Protein AF-A0A059F539-F1 (afdb_monomer)

Organism: NCBI:txid1288291

InterPro domains:
  IPR036249 Thioredoxin-like superfamily [SSF52833] (91-152)

Sequence (153 aa):
MTDIFDDLKDYNNIIAFEEIDETLNFFEKYNPSKVCYLDLSKYPEIKDKFKYKFDIKAFPCMISFGKVIYLDDDLESNLISLYKKEIELYKSKIHSYITNNKCFVFIKGTVAEPKCKFTRRLLNCFNELNLVYMKDYDFFNILSDEKMREVCK

Foldseek 3Di:
DDDVVVVVVVDQKEWEAADDDPVVVVVVVLVDWHYHYHHCVVPVVVVVVVCVVLVDPDPGWMRHNSDIADPDPCRVVVSVVRVVVLLVVLVVVVVCQVVVAQAEEEAAADLVGGPDPVRVVVSVVCVVVVNDEPPHYHYDHCVVTVVNVVSVD

Secondary structure (DSSP, 8-state):
---HHHHGGG-SEEEEESS--HHHHHHHHT--SSEEEEE-TT-HHHHHHHHHHHT--SSSEEEETTEEE-SSTTHHHHHHHHHHHHHHHHHHHHHHHHHHSSSEEEESB-SSSB-SHHHHHHHHHHHHTT--BTTTBEEEETTS-HHHHHHT-

Structure (mmCIF, N/CA/C/O backbone):
data_AF-A0A059F539-F1
#
_entry.id   AF-A0A059F539-F1
#
loop_
_atom_site.group_PDB
_atom_site.id
_atom_site.type_symbol
_atom_site.label_atom_id
_atom_site.label_alt_id
_atom_site.label_comp_id
_atom_site.label_asym_id
_atom_site.label_entity_id
_atom_site.label_seq_id
_atom_site.pdbx_PDB_ins_code
_atom_site.Cartn_x
_atom_site.Cartn_y
_atom_site.Cartn_z
_atom_site.occupancy
_atom_site.B_iso_or_equiv
_atom_site.auth_seq_id
_atom_site.auth_comp_id
_atom_site.auth_asym_id
_atom_site.auth_atom_id
_atom_site.pdbx_PDB_model_num
ATOM 1 N N . MET A 1 1 ? -22.057 15.333 -2.622 1.00 48.72 1 MET A N 1
ATOM 2 C CA . MET A 1 1 ? -21.237 15.391 -1.399 1.00 48.72 1 MET A CA 1
ATOM 3 C C . MET A 1 1 ? -20.709 13.981 -1.225 1.00 48.72 1 MET A C 1
ATOM 5 O O . MET A 1 1 ? -21.527 13.087 -1.053 1.00 48.72 1 MET A O 1
ATOM 9 N N . THR A 1 2 ? -19.427 13.756 -1.499 1.00 57.06 2 THR A N 1
ATOM 10 C CA . THR A 1 2 ? -18.805 12.424 -1.452 1.00 57.06 2 THR A CA 1
ATOM 11 C C . THR A 1 2 ? -18.862 11.913 -0.016 1.00 57.06 2 THR A C 1
ATOM 13 O O . THR A 1 2 ? -18.630 12.685 0.914 1.00 57.06 2 THR A O 1
ATOM 16 N N . ASP A 1 3 ? -19.271 10.662 0.172 1.00 77.56 3 ASP A N 1
ATOM 17 C CA . ASP A 1 3 ? -19.332 10.056 1.497 1.00 77.56 3 ASP A CA 1
ATOM 18 C C . ASP A 1 3 ? -17.896 9.799 1.974 1.00 77.56 3 ASP A C 1
ATOM 20 O O . ASP A 1 3 ? -17.107 9.233 1.224 1.00 77.56 3 ASP A O 1
ATOM 24 N N . ILE A 1 4 ? -17.539 10.179 3.205 1.00 76.75 4 ILE A N 1
ATOM 25 C CA . ILE A 1 4 ? -16.177 9.976 3.743 1.00 76.75 4 ILE A CA 1
ATOM 26 C C . ILE A 1 4 ? -15.754 8.500 3.681 1.00 76.75 4 ILE A C 1
ATOM 28 O O . ILE A 1 4 ? -14.576 8.166 3.591 1.00 76.75 4 ILE A O 1
ATOM 32 N N . PHE A 1 5 ? -16.727 7.586 3.689 1.00 78.38 5 PHE A N 1
ATOM 33 C CA . PHE A 1 5 ? -16.466 6.162 3.548 1.00 78.38 5 PHE A CA 1
ATOM 34 C C . PHE A 1 5 ? -16.028 5.727 2.150 1.00 78.38 5 PHE A C 1
ATOM 36 O O . PHE A 1 5 ? -15.564 4.596 2.019 1.00 78.38 5 PHE A O 1
ATOM 43 N N . ASP A 1 6 ? -16.208 6.551 1.120 1.00 79.56 6 ASP A N 1
ATOM 44 C CA . ASP A 1 6 ? -15.624 6.285 -0.192 1.00 79.56 6 ASP A CA 1
ATOM 45 C C . ASP A 1 6 ? -14.111 6.501 -0.149 1.00 79.56 6 ASP A C 1
ATOM 47 O O . ASP A 1 6 ? -13.380 5.637 -0.623 1.00 79.56 6 ASP A O 1
ATOM 51 N N . ASP A 1 7 ? -13.648 7.544 0.541 1.00 77.94 7 ASP A N 1
ATOM 52 C CA . ASP A 1 7 ? -12.217 7.806 0.739 1.00 77.94 7 ASP A CA 1
ATOM 53 C C . ASP A 1 7 ? -11.559 6.725 1.618 1.00 77.94 7 ASP A C 1
ATOM 55 O O . ASP A 1 7 ? -10.415 6.327 1.404 1.00 77.94 7 ASP A O 1
ATOM 59 N N . LEU A 1 8 ? -12.299 6.179 2.591 1.00 77.44 8 LEU A N 1
ATOM 60 C CA . LEU A 1 8 ? -11.803 5.107 3.464 1.00 77.44 8 LEU A CA 1
ATOM 61 C C . LEU A 1 8 ? -11.586 3.767 2.736 1.00 77.44 8 LEU A C 1
ATOM 63 O O . LEU A 1 8 ? -10.837 2.933 3.241 1.00 77.44 8 LEU A O 1
ATOM 67 N N . LYS A 1 9 ? -12.198 3.539 1.563 1.00 74.75 9 LYS A N 1
ATOM 68 C CA . LYS A 1 9 ? -12.025 2.284 0.796 1.00 74.75 9 LYS A CA 1
ATOM 69 C C . LYS A 1 9 ? -10.606 2.098 0.266 1.00 74.75 9 LYS A C 1
ATOM 71 O O . LYS A 1 9 ? -10.194 0.961 0.048 1.00 74.75 9 LYS A O 1
ATOM 76 N N . ASP A 1 10 ? -9.868 3.188 0.081 1.00 75.56 10 ASP A N 1
ATOM 77 C CA . ASP A 1 10 ? -8.495 3.141 -0.424 1.00 75.56 10 ASP A CA 1
ATOM 78 C C . ASP A 1 10 ? -7.481 2.721 0.654 1.00 75.56 10 ASP A C 1
ATOM 80 O O . ASP A 1 10 ? -6.327 2.398 0.349 1.00 75.56 10 ASP A O 1
ATOM 84 N N . TYR A 1 11 ? -7.909 2.674 1.920 1.00 81.06 11 TYR A N 1
ATOM 85 C CA . TYR A 1 11 ? -7.079 2.284 3.050 1.00 81.06 11 TYR A CA 1
ATOM 86 C C . TYR A 1 11 ? -7.372 0.849 3.478 1.00 81.06 11 TYR A C 1
ATOM 88 O O . TYR A 1 11 ? -8.474 0.498 3.891 1.00 81.06 11 TYR A O 1
ATOM 96 N N . ASN A 1 12 ? -6.335 0.009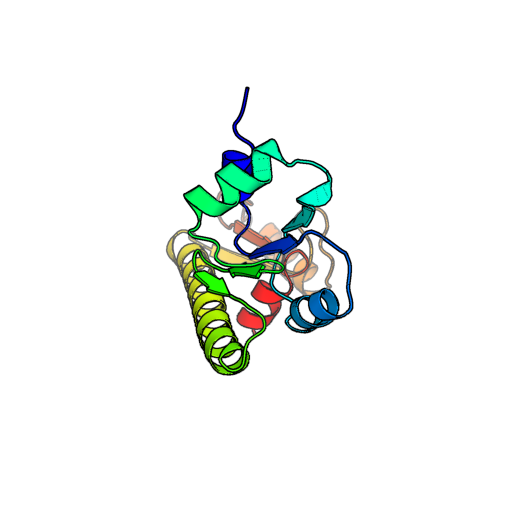 3.449 1.00 81.50 12 ASN A N 1
ATOM 97 C CA . ASN A 1 12 ? -6.428 -1.357 3.970 1.00 81.50 12 ASN A CA 1
ATOM 98 C C . ASN A 1 12 ? -6.378 -1.404 5.498 1.00 81.50 12 ASN A C 1
ATOM 100 O O . ASN A 1 12 ? -6.786 -2.410 6.071 1.00 81.50 12 ASN A O 1
ATOM 104 N N . ASN A 1 13 ? -5.851 -0.350 6.127 1.00 85.50 13 ASN A N 1
ATOM 105 C CA . ASN A 1 13 ? -5.640 -0.236 7.561 1.00 85.50 13 ASN A CA 1
ATOM 106 C C . ASN A 1 13 ? -6.176 1.118 8.043 1.00 85.50 13 ASN A C 1
ATOM 108 O O . ASN A 1 13 ? -5.712 2.165 7.592 1.00 85.50 13 ASN A O 1
ATOM 112 N N . ILE A 1 14 ? -7.146 1.099 8.952 1.00 89.12 14 ILE A N 1
ATOM 113 C CA . ILE A 1 14 ? -7.762 2.288 9.548 1.00 89.12 14 ILE A CA 1
ATOM 114 C C . ILE A 1 14 ? -7.728 2.110 11.060 1.00 89.12 14 ILE A C 1
ATOM 116 O O . ILE A 1 14 ? -8.239 1.115 11.561 1.00 89.12 14 ILE A O 1
ATOM 120 N N . ILE A 1 15 ? -7.162 3.061 11.790 1.00 89.44 15 ILE A N 1
ATOM 121 C CA . ILE A 1 15 ? -7.234 3.108 13.250 1.00 89.44 15 ILE A CA 1
ATOM 122 C C . ILE A 1 15 ? -8.240 4.192 13.612 1.00 89.44 15 ILE A C 1
ATOM 124 O O . ILE A 1 15 ? -8.014 5.364 13.323 1.00 89.44 15 ILE A O 1
ATOM 128 N N . ALA A 1 16 ? -9.354 3.795 14.219 1.00 90.69 16 ALA A N 1
ATOM 129 C CA . ALA A 1 16 ? -10.404 4.699 14.665 1.00 90.69 16 ALA A CA 1
ATOM 130 C C . ALA A 1 16 ? -10.372 4.829 16.190 1.00 90.69 16 ALA A C 1
ATOM 132 O O . ALA A 1 16 ? -10.353 3.818 16.897 1.00 90.69 16 ALA A O 1
ATOM 133 N N . PHE A 1 17 ? -10.372 6.061 16.694 1.00 90.31 17 PHE A N 1
ATOM 134 C CA . PHE A 1 17 ? -10.232 6.356 18.121 1.00 90.31 17 PHE A CA 1
ATOM 135 C C . PHE A 1 17 ? -11.028 7.598 18.535 1.00 90.31 17 PHE A C 1
ATOM 137 O O . PHE A 1 17 ? -11.397 8.422 17.697 1.00 90.31 17 PHE A O 1
ATOM 144 N N . GLU A 1 18 ? -11.309 7.710 19.835 1.00 89.06 18 GLU A N 1
ATOM 145 C CA . GLU A 1 18 ? -11.994 8.867 20.436 1.00 89.06 18 GLU A CA 1
ATOM 146 C C . GLU A 1 18 ? -11.043 9.740 21.254 1.00 89.06 18 GLU A C 1
ATOM 148 O O . GLU A 1 18 ? -11.207 10.950 21.315 1.00 89.06 18 GLU A O 1
ATOM 153 N N . GLU A 1 19 ? -10.022 9.143 21.854 1.00 85.12 19 GLU A N 1
ATOM 154 C CA . GLU A 1 19 ? -9.010 9.851 22.621 1.00 85.12 19 GLU A CA 1
ATOM 155 C C . GLU A 1 19 ? -7.640 9.302 22.235 1.00 85.12 19 GLU A C 1
ATOM 157 O O . GLU A 1 19 ? -7.505 8.136 21.856 1.00 85.12 19 GLU A O 1
ATOM 162 N N . ILE A 1 20 ? -6.629 10.169 22.272 1.00 80.31 20 ILE A N 1
ATOM 163 C CA . ILE A 1 20 ? -5.245 9.748 22.074 1.00 80.31 20 ILE A CA 1
ATOM 164 C C . ILE A 1 20 ? -4.738 9.250 23.421 1.00 80.31 20 ILE A C 1
ATOM 166 O O . ILE A 1 20 ? -4.510 10.051 24.326 1.00 80.31 20 ILE A O 1
ATOM 170 N N . ASP A 1 21 ? -4.554 7.942 23.542 1.00 80.06 21 ASP A N 1
ATOM 171 C CA . ASP A 1 21 ? -4.034 7.299 24.744 1.00 80.06 21 ASP A CA 1
ATOM 172 C C . ASP A 1 21 ? -2.885 6.327 24.411 1.00 80.06 21 ASP A C 1
ATOM 174 O O . ASP A 1 21 ? -2.490 6.150 23.254 1.00 80.06 21 ASP A O 1
ATOM 178 N N . GLU A 1 22 ? -2.320 5.688 25.438 1.00 76.94 22 GLU A N 1
ATOM 179 C CA . GLU A 1 22 ? -1.211 4.739 25.278 1.00 76.94 22 GLU A CA 1
ATOM 180 C C . GLU A 1 22 ? -1.576 3.519 24.423 1.00 76.94 22 GLU A C 1
ATOM 182 O O . GLU A 1 22 ? -0.691 2.837 23.904 1.00 76.94 22 GLU A O 1
ATOM 187 N N . THR A 1 23 ? -2.866 3.241 24.247 1.00 74.19 23 THR A N 1
ATOM 188 C CA . THR A 1 23 ? -3.345 2.078 23.510 1.00 74.19 23 THR A CA 1
ATOM 189 C C . THR A 1 23 ? -3.107 2.233 22.001 1.00 74.19 23 THR A C 1
ATOM 191 O O . THR A 1 23 ? -2.804 1.253 21.316 1.00 74.19 23 THR A O 1
ATOM 194 N N . LEU A 1 24 ? -3.083 3.470 21.484 1.00 77.00 24 LEU A N 1
ATOM 195 C CA . LEU A 1 24 ? -2.699 3.760 20.096 1.00 77.00 24 LEU A CA 1
ATOM 196 C C . LEU A 1 24 ? -1.259 3.338 19.779 1.00 77.00 24 LEU A C 1
ATOM 198 O O . LEU A 1 24 ? -1.000 2.815 18.692 1.00 77.00 24 LEU A O 1
ATOM 202 N N . ASN A 1 25 ? -0.346 3.457 20.748 1.00 77.56 25 ASN A N 1
ATOM 203 C CA . ASN A 1 25 ? 1.051 3.047 20.578 1.00 77.56 25 ASN A CA 1
ATOM 204 C C . ASN A 1 25 ? 1.177 1.540 20.288 1.00 77.56 25 ASN A C 1
ATOM 206 O O . ASN A 1 25 ? 2.131 1.107 19.639 1.00 77.56 25 ASN A O 1
ATOM 210 N N . PHE A 1 26 ? 0.221 0.720 20.742 1.00 75.94 26 PHE A N 1
ATOM 211 C CA . PHE A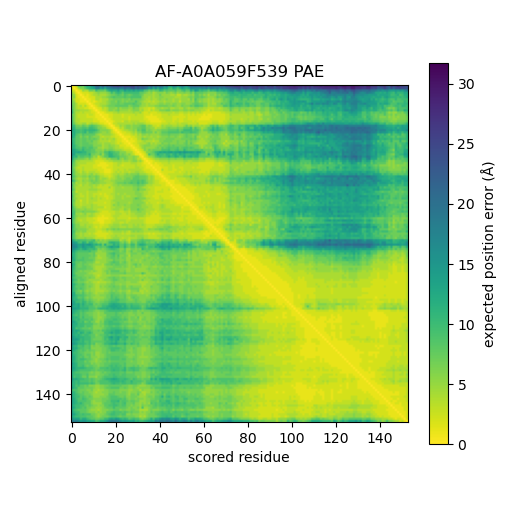 1 26 ? 0.210 -0.713 20.441 1.00 75.94 26 PHE A CA 1
ATOM 212 C C . PHE A 1 26 ? -0.124 -0.986 18.975 1.00 75.94 26 PHE A C 1
ATOM 214 O O . PHE A 1 26 ? 0.505 -1.851 18.360 1.00 75.94 26 PHE A O 1
ATOM 221 N N . PHE A 1 27 ? -1.057 -0.232 18.389 1.00 75.31 27 PHE A N 1
ATOM 222 C CA . PHE A 1 27 ? -1.350 -0.339 16.961 1.00 75.31 27 PHE A CA 1
ATOM 223 C C . PHE A 1 27 ? -0.195 0.189 16.104 1.00 75.31 27 PHE A C 1
ATOM 225 O O . PHE A 1 27 ? 0.150 -0.431 15.099 1.00 75.31 27 PHE A O 1
ATOM 232 N N . GLU A 1 28 ? 0.460 1.274 16.524 1.00 72.12 28 GLU A N 1
ATOM 233 C CA . GLU A 1 28 ? 1.659 1.784 15.847 1.00 72.12 28 GLU A CA 1
ATOM 234 C C . GLU A 1 28 ? 2.807 0.770 15.868 1.00 72.12 28 GLU A C 1
ATOM 236 O O . GLU A 1 28 ? 3.488 0.577 14.860 1.00 72.12 28 GLU A O 1
ATOM 241 N N . LYS A 1 29 ? 2.984 0.050 16.983 1.00 72.06 29 LYS A N 1
ATOM 242 C CA . LYS A 1 29 ? 4.000 -1.004 17.112 1.00 72.06 29 LYS A CA 1
ATOM 243 C C . LYS A 1 29 ? 3.796 -2.156 16.124 1.00 72.06 29 LYS A C 1
ATOM 245 O O . LYS A 1 29 ? 4.773 -2.797 15.739 1.00 72.06 29 LYS A O 1
ATOM 250 N N . TYR A 1 30 ? 2.560 -2.417 15.695 1.00 69.38 30 TYR A N 1
ATOM 251 C CA . TYR A 1 30 ? 2.271 -3.405 14.650 1.00 69.38 30 TYR A CA 1
ATOM 252 C C . TYR A 1 30 ? 2.733 -2.945 13.252 1.00 69.38 30 TYR A C 1
ATOM 254 O O . TYR A 1 30 ? 2.908 -3.775 12.362 1.00 69.38 30 TYR A O 1
ATOM 262 N N . ASN A 1 31 ? 2.981 -1.643 13.071 1.00 68.25 31 ASN A N 1
ATOM 263 C CA . ASN A 1 31 ? 3.447 -1.011 11.836 1.00 68.25 31 ASN A CA 1
ATOM 264 C C . ASN A 1 31 ? 2.702 -1.498 10.568 1.00 68.25 31 ASN A C 1
ATOM 266 O O . ASN A 1 31 ? 3.327 -2.048 9.650 1.00 68.25 31 ASN A O 1
ATOM 270 N N . PRO A 1 32 ? 1.360 -1.354 10.506 1.00 70.25 32 PRO A N 1
ATOM 271 C CA . PRO A 1 32 ? 0.604 -1.764 9.330 1.00 70.25 32 PRO A CA 1
ATOM 272 C C . PRO A 1 32 ? 1.000 -0.930 8.104 1.00 70.25 32 PRO A C 1
ATOM 274 O O . PRO A 1 32 ? 1.322 0.255 8.211 1.00 70.25 32 PRO A O 1
ATOM 277 N N . SER A 1 33 ? 0.932 -1.513 6.904 1.00 71.19 33 SER A N 1
ATOM 278 C CA . SER A 1 33 ? 1.212 -0.741 5.689 1.00 71.19 33 SER A CA 1
ATOM 279 C C . SER A 1 33 ? 0.116 0.304 5.429 1.00 71.19 33 SER A C 1
ATOM 281 O O . SER A 1 33 ? -1.064 -0.032 5.420 1.00 71.19 33 SER A O 1
ATOM 283 N N . LYS A 1 34 ? 0.496 1.572 5.201 1.00 74.88 34 LYS A N 1
ATOM 284 C CA . LYS A 1 34 ? -0.414 2.698 4.879 1.00 74.88 34 LYS A CA 1
ATOM 285 C C . LYS A 1 34 ? -1.666 2.767 5.775 1.00 74.88 34 LYS A C 1
ATOM 287 O O . LYS A 1 34 ? -2.743 2.304 5.401 1.00 74.88 34 LYS A O 1
ATOM 292 N N . VAL A 1 35 ? -1.519 3.400 6.935 1.00 82.69 35 VAL A N 1
ATOM 293 C CA . VAL A 1 35 ? -2.580 3.543 7.942 1.00 82.69 35 VAL A CA 1
ATOM 294 C C . VAL A 1 35 ? -3.314 4.873 7.800 1.00 82.69 35 VAL A C 1
ATOM 296 O O . VAL A 1 35 ? -2.682 5.918 7.653 1.00 82.69 35 VAL A O 1
ATOM 299 N N . CYS A 1 36 ? -4.642 4.839 7.886 1.00 86.75 36 CYS A N 1
ATOM 300 C CA . CYS A 1 36 ? -5.469 6.018 8.115 1.00 86.75 36 CYS A CA 1
ATOM 301 C C . CYS A 1 36 ? -5.779 6.145 9.610 1.00 86.75 36 CYS A C 1
ATOM 303 O O . CYS A 1 36 ? -6.313 5.213 10.206 1.00 86.75 36 CYS A O 1
ATOM 305 N N . TYR A 1 37 ? -5.469 7.293 10.206 1.00 87.38 37 TYR A N 1
ATOM 306 C CA . TYR A 1 37 ? -5.857 7.615 11.578 1.00 87.38 37 TYR A CA 1
ATOM 307 C C . TYR A 1 37 ? -7.147 8.430 11.547 1.00 87.38 37 TYR A C 1
ATOM 309 O O . TYR A 1 37 ? -7.172 9.535 11.003 1.00 87.38 37 TYR A O 1
ATOM 317 N N . LEU A 1 38 ? -8.214 7.877 1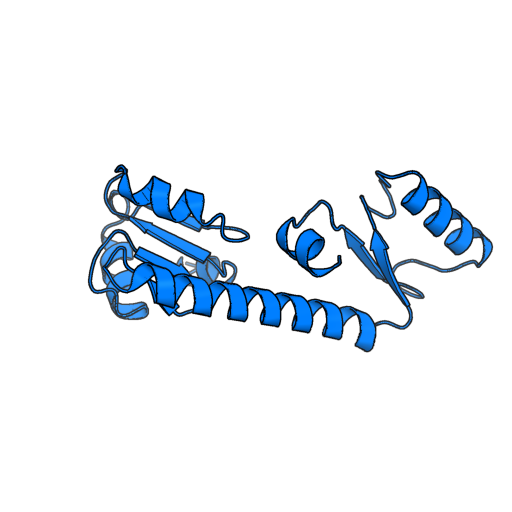2.117 1.00 89.12 38 LEU A N 1
ATOM 318 C CA . LEU A 1 38 ? -9.538 8.480 12.149 1.00 89.12 38 LEU A CA 1
ATOM 319 C C . LEU A 1 38 ? -9.902 8.880 13.581 1.00 89.12 38 LEU A C 1
ATOM 321 O O . LEU A 1 38 ? -10.329 8.058 14.391 1.00 89.12 38 LEU A O 1
ATOM 325 N N . ASP A 1 39 ? -9.750 10.171 13.862 1.00 89.38 39 ASP A N 1
ATOM 326 C CA . ASP A 1 39 ? -10.173 10.795 15.114 1.00 89.38 39 ASP A CA 1
ATOM 327 C C . ASP A 1 39 ? -11.681 11.085 15.068 1.00 89.38 39 ASP A C 1
ATOM 329 O O . ASP A 1 39 ? -12.136 12.013 14.392 1.00 89.38 39 ASP A O 1
ATOM 333 N N . LEU A 1 40 ? -12.461 10.272 15.777 1.00 89.38 40 LEU A N 1
ATOM 334 C CA . LEU A 1 40 ? -13.920 10.360 15.808 1.00 89.38 40 LEU A CA 1
ATOM 335 C C . LEU A 1 40 ? -14.445 11.361 16.843 1.00 89.38 40 LEU A C 1
ATOM 337 O O . LEU A 1 40 ? -15.634 11.681 16.806 1.00 89.38 40 LEU A O 1
ATOM 341 N N . SER A 1 41 ? -13.592 11.903 17.722 1.00 87.00 41 SER A N 1
ATOM 342 C CA . SER A 1 41 ? -14.004 12.932 18.695 1.00 87.00 41 SER A CA 1
ATOM 343 C C . SER A 1 41 ? -14.456 14.225 18.019 1.00 87.00 41 SER A C 1
ATOM 345 O O . SER A 1 41 ? -15.326 14.937 18.518 1.00 87.00 41 SER A O 1
ATOM 347 N N . LYS A 1 42 ? -13.888 14.506 16.843 1.00 84.56 42 LYS A N 1
ATOM 348 C CA . LYS A 1 42 ? -14.148 15.715 16.059 1.00 84.56 42 LYS A CA 1
ATOM 349 C C . LYS A 1 42 ? -15.380 15.607 15.161 1.00 84.56 42 LYS A C 1
ATOM 351 O O . LYS A 1 42 ? -15.838 16.633 14.669 1.00 84.56 42 LYS A O 1
ATOM 356 N N . TYR A 1 43 ? -15.902 14.395 14.950 1.00 84.94 43 TYR A N 1
ATOM 357 C CA . TYR A 1 43 ? -16.939 14.105 13.952 1.00 84.94 43 TYR A CA 1
ATOM 358 C C . TYR A 1 43 ? -17.980 13.088 14.471 1.00 84.94 43 TYR A C 1
ATOM 360 O O . TYR A 1 43 ? -18.005 11.929 14.032 1.00 84.94 43 TYR A O 1
ATOM 368 N N . PRO A 1 44 ? -18.859 13.486 15.408 1.00 82.12 44 PRO A N 1
ATOM 369 C CA . PRO A 1 44 ? -19.851 12.591 16.012 1.00 82.12 44 PRO A CA 1
ATOM 370 C C . PRO A 1 44 ? -20.842 12.001 14.992 1.00 82.12 44 PRO A C 1
ATOM 372 O O . PRO A 1 44 ? -21.228 10.841 15.104 1.00 82.12 44 PRO A O 1
ATOM 375 N N . GLU A 1 45 ? -21.199 12.737 13.939 1.00 83.19 45 GLU A N 1
ATOM 376 C CA . GLU A 1 45 ? -22.061 12.246 12.857 1.00 83.19 45 GLU A CA 1
ATOM 377 C C . GLU A 1 45 ? -21.418 11.133 12.012 1.00 83.19 45 GLU A C 1
ATOM 379 O O . GLU A 1 45 ? -22.117 10.303 11.421 1.00 83.19 45 GLU A O 1
ATOM 384 N N . ILE A 1 46 ? -20.084 11.100 11.952 1.00 84.75 46 ILE A N 1
ATOM 385 C CA . ILE A 1 46 ? -19.318 10.056 11.264 1.00 84.75 46 ILE A CA 1
ATOM 386 C C . ILE A 1 46 ? -19.185 8.839 12.176 1.00 84.75 46 ILE A C 1
ATOM 388 O O . ILE A 1 46 ? -19.293 7.713 11.695 1.00 84.75 46 ILE A O 1
ATOM 392 N N . LYS A 1 47 ? -19.033 9.053 13.488 1.00 87.44 47 LYS A N 1
ATOM 393 C CA . LYS A 1 47 ? -18.913 7.997 14.501 1.00 87.44 47 LYS A CA 1
ATOM 394 C C . LYS A 1 47 ? -20.063 6.995 14.438 1.00 87.44 47 LYS A C 1
ATOM 396 O O . LYS A 1 47 ? -19.809 5.797 14.328 1.00 87.44 47 LYS A O 1
ATOM 401 N N . ASP A 1 48 ? -21.309 7.462 14.467 1.00 86.75 48 ASP A N 1
ATOM 402 C CA . ASP A 1 48 ? -22.471 6.562 14.479 1.00 86.75 48 ASP A CA 1
ATOM 403 C C . ASP A 1 48 ? -22.592 5.770 13.175 1.00 86.75 48 ASP A C 1
ATOM 405 O O . ASP A 1 48 ? -22.818 4.556 13.186 1.00 86.75 48 ASP A O 1
ATOM 409 N N . LYS A 1 49 ? -22.343 6.428 12.037 1.00 88.00 49 LYS A N 1
ATOM 410 C CA . LYS A 1 49 ? -22.291 5.754 10.735 1.00 88.00 49 LYS A CA 1
ATOM 411 C C . LYS A 1 49 ? -21.160 4.730 10.671 1.00 88.00 49 LYS A C 1
ATOM 413 O O . LYS A 1 49 ? -21.352 3.654 10.112 1.00 88.00 49 LYS A O 1
ATOM 418 N N . PHE A 1 50 ? -19.998 5.047 11.239 1.00 88.00 50 PHE A N 1
ATOM 419 C CA . PHE A 1 50 ? -18.822 4.181 11.239 1.00 88.00 50 PHE A CA 1
ATOM 420 C C . PHE A 1 50 ? -19.070 2.939 12.097 1.00 88.00 50 PHE A C 1
ATOM 422 O O . PHE A 1 50 ? -18.816 1.825 11.639 1.00 88.00 50 PHE A O 1
ATOM 429 N N . LYS A 1 51 ? -19.666 3.117 13.286 1.00 89.69 51 LYS A N 1
ATOM 430 C CA . LYS A 1 51 ? -20.108 2.008 14.139 1.00 89.69 51 LYS A CA 1
ATOM 431 C C . LYS A 1 51 ? -21.089 1.093 13.419 1.00 89.69 51 LYS A C 1
ATOM 433 O O . LYS A 1 51 ? -20.873 -0.112 13.401 1.00 89.69 51 LYS A O 1
ATOM 438 N N . TYR A 1 52 ? -22.123 1.659 12.796 1.00 87.62 52 TYR A N 1
ATOM 439 C CA . TYR A 1 52 ? -23.140 0.879 12.090 1.00 87.62 52 TYR A CA 1
ATOM 440 C C . TYR A 1 52 ? -22.572 0.133 10.876 1.00 87.62 52 TYR A C 1
ATOM 442 O O . TYR A 1 52 ? -22.877 -1.036 10.661 1.00 87.62 52 TYR A O 1
ATOM 450 N N . LYS A 1 53 ? -21.723 0.792 10.081 1.00 86.88 53 LYS A N 1
ATOM 451 C CA . LYS A 1 53 ? -21.185 0.231 8.835 1.00 86.88 53 LYS A CA 1
ATOM 452 C C . LYS A 1 53 ? -20.210 -0.922 9.058 1.00 86.88 53 LYS A C 1
ATOM 454 O O . LYS A 1 53 ? -20.196 -1.852 8.256 1.00 86.88 53 LYS A O 1
ATOM 459 N N . PHE A 1 54 ? -19.386 -0.838 10.099 1.00 86.25 54 PHE A N 1
ATOM 460 C CA . PHE A 1 54 ? -18.334 -1.819 10.378 1.00 86.25 54 PHE A CA 1
ATOM 461 C C . PHE A 1 54 ? -18.628 -2.705 11.595 1.00 86.25 54 PHE A C 1
ATOM 463 O O . PHE A 1 54 ? -17.752 -3.463 11.998 1.00 86.25 54 PHE A O 1
ATOM 470 N N . ASP A 1 55 ? -19.834 -2.622 12.168 1.00 88.00 55 ASP A N 1
ATOM 471 C CA . ASP A 1 55 ? -20.240 -3.357 13.377 1.00 88.00 55 ASP A CA 1
ATOM 472 C C . ASP A 1 55 ? -19.255 -3.156 14.551 1.00 88.00 55 ASP A C 1
ATOM 474 O O . ASP A 1 55 ? -18.783 -4.095 15.196 1.00 88.00 55 ASP A O 1
ATOM 478 N N . ILE A 1 56 ? -18.874 -1.894 14.797 1.00 90.44 56 ILE A N 1
ATOM 479 C CA . ILE A 1 56 ? -17.876 -1.560 15.820 1.00 90.44 56 ILE A CA 1
ATOM 480 C C . ILE A 1 56 ? -18.499 -1.586 17.218 1.00 90.44 56 ILE A C 1
ATOM 482 O O . ILE A 1 56 ? -19.364 -0.774 17.549 1.00 90.44 56 ILE A O 1
ATOM 486 N N . LYS A 1 57 ? -17.969 -2.459 18.076 1.00 89.38 57 LYS A N 1
ATOM 487 C CA . LYS A 1 57 ? -18.349 -2.618 19.484 1.00 89.38 57 LYS A CA 1
ATOM 488 C C . LYS A 1 57 ? -17.759 -1.549 20.407 1.00 89.38 57 LYS A C 1
ATOM 490 O O . LYS A 1 57 ? -18.457 -1.060 21.290 1.00 89.38 57 LYS A O 1
ATOM 495 N N . ALA A 1 58 ? -16.493 -1.187 20.212 1.00 88.94 58 ALA A N 1
ATOM 496 C CA . ALA A 1 58 ? -15.760 -0.272 21.088 1.00 88.94 58 ALA A CA 1
ATOM 497 C C . ALA A 1 58 ? -14.678 0.514 20.330 1.00 88.94 58 ALA A C 1
ATOM 499 O O . ALA A 1 58 ? -14.295 0.143 19.224 1.00 88.94 58 ALA A O 1
ATOM 500 N N . PHE A 1 59 ? -14.182 1.590 20.935 1.00 88.00 59 PHE A N 1
ATOM 501 C CA . PHE A 1 59 ? -13.008 2.328 20.472 1.00 88.00 59 PHE A CA 1
ATOM 502 C C . PHE A 1 59 ? -11.946 2.353 21.586 1.00 88.00 59 PHE A C 1
ATOM 504 O O . PHE A 1 59 ? -12.330 2.284 22.755 1.00 88.00 59 PHE A O 1
ATOM 511 N N . PRO A 1 60 ? -10.650 2.469 21.246 1.00 89.56 60 PRO A N 1
ATOM 512 C CA . PRO A 1 60 ? -10.108 2.481 19.887 1.00 89.56 60 PRO A CA 1
ATOM 513 C C . PRO A 1 60 ? -10.134 1.096 19.226 1.00 89.56 60 PRO A C 1
ATOM 515 O O . PRO A 1 60 ? -10.114 0.058 19.885 1.00 89.56 60 PRO A O 1
ATOM 518 N N . CYS A 1 61 ? -10.209 1.077 17.897 1.00 89.00 61 CYS A N 1
ATOM 519 C CA . CYS A 1 61 ? -10.185 -0.156 17.113 1.00 89.00 61 CYS A CA 1
ATOM 520 C C . CYS A 1 61 ? -9.401 0.025 15.814 1.00 89.00 61 CYS A C 1
ATOM 522 O O . CYS A 1 61 ? -9.389 1.112 15.231 1.00 89.00 61 CYS A O 1
ATOM 524 N N . MET A 1 62 ? -8.817 -1.063 15.318 1.00 87.50 62 MET A N 1
ATOM 525 C CA . MET A 1 62 ? -8.208 -1.108 13.993 1.00 87.50 62 MET A CA 1
ATOM 526 C C . MET A 1 62 ? -9.086 -1.915 13.040 1.00 87.50 62 MET A C 1
ATOM 528 O O . MET A 1 62 ? -9.463 -3.045 13.330 1.00 87.50 62 MET A O 1
ATOM 532 N N . ILE A 1 63 ? -9.379 -1.362 11.872 1.00 87.06 63 ILE A N 1
ATOM 533 C CA . ILE A 1 63 ? -9.923 -2.095 10.735 1.00 87.06 63 ILE A CA 1
ATOM 534 C C . ILE A 1 63 ? -8.756 -2.422 9.818 1.00 87.06 63 ILE A C 1
ATOM 536 O O . ILE A 1 63 ? -8.132 -1.520 9.269 1.00 87.06 63 ILE A O 1
ATOM 540 N N . SER A 1 64 ? -8.464 -3.706 9.645 1.00 83.75 64 SER A N 1
ATOM 541 C CA . SER A 1 64 ? -7.414 -4.184 8.748 1.00 83.75 64 SER A CA 1
ATOM 542 C C . SER A 1 64 ? -7.979 -5.252 7.820 1.00 83.75 64 SER A C 1
ATOM 544 O O . SER A 1 64 ? -8.539 -6.252 8.276 1.00 83.75 64 SER A O 1
ATOM 546 N N . PHE A 1 65 ? -7.892 -5.031 6.507 1.00 79.94 65 PHE A N 1
ATOM 547 C CA . PHE A 1 65 ? -8.443 -5.927 5.477 1.00 79.94 65 PHE A CA 1
ATOM 548 C C . PHE A 1 65 ? -9.920 -6.296 5.718 1.00 79.94 65 PHE A C 1
ATOM 550 O O . PHE A 1 65 ? -10.318 -7.456 5.589 1.00 79.94 65 PHE A O 1
ATOM 557 N N . GLY A 1 66 ? -10.725 -5.309 6.129 1.00 78.38 66 GLY A N 1
ATOM 558 C CA . GLY A 1 66 ? -12.152 -5.473 6.427 1.00 78.38 66 GLY A CA 1
ATOM 559 C C . GLY A 1 66 ? -12.465 -6.218 7.730 1.00 78.38 66 GLY A C 1
ATOM 560 O O . GLY A 1 66 ? -13.634 -6.448 8.023 1.00 78.38 66 GLY A O 1
ATOM 561 N N . LYS A 1 67 ? -11.452 -6.596 8.519 1.00 83.38 67 LYS A N 1
ATOM 562 C CA . LYS A 1 67 ? -11.624 -7.194 9.845 1.00 83.38 67 LYS A CA 1
ATOM 563 C C . LYS A 1 67 ? -11.373 -6.145 10.922 1.00 83.38 67 LYS A C 1
ATOM 565 O O . LYS A 1 67 ? -10.347 -5.471 10.899 1.00 83.38 67 LYS A O 1
ATOM 570 N N . VAL A 1 68 ? -12.298 -6.048 11.870 1.00 87.31 68 VAL A N 1
ATOM 571 C CA . VAL A 1 68 ? -12.168 -5.190 13.050 1.00 87.31 68 VAL A CA 1
ATOM 572 C C . VAL A 1 68 ? -11.354 -5.911 14.120 1.00 87.31 68 VAL A C 1
ATOM 574 O O . VAL A 1 68 ? -11.527 -7.111 14.339 1.00 87.31 68 VAL A O 1
ATOM 577 N N . ILE A 1 69 ? -10.449 -5.179 14.758 1.00 85.62 69 ILE A N 1
ATOM 578 C CA . ILE A 1 69 ? -9.521 -5.659 15.778 1.00 85.62 69 ILE A CA 1
ATOM 579 C C . ILE A 1 69 ? -9.597 -4.705 16.955 1.00 85.62 69 ILE A C 1
ATOM 581 O O . ILE A 1 69 ? -9.478 -3.486 16.789 1.00 85.62 69 ILE A O 1
ATOM 585 N N . TYR A 1 70 ? -9.762 -5.285 18.133 1.00 86.31 70 TYR A N 1
ATOM 586 C CA . TYR A 1 70 ? -9.723 -4.585 19.404 1.00 86.31 70 TYR A CA 1
ATOM 587 C C . TYR A 1 70 ? -8.442 -4.943 20.145 1.00 86.31 70 TYR A C 1
ATOM 589 O O . TYR A 1 70 ? -7.780 -5.933 19.832 1.00 86.31 70 TYR A O 1
ATOM 597 N N . LEU A 1 71 ? -8.092 -4.110 21.118 1.00 76.81 71 LEU A N 1
ATOM 598 C CA . LEU A 1 71 ? -7.023 -4.399 22.062 1.00 76.81 71 LEU A CA 1
ATOM 599 C C . LEU A 1 71 ? -7.615 -5.240 23.193 1.00 76.81 71 LEU A C 1
ATOM 601 O O . LEU A 1 71 ? -8.051 -4.715 24.213 1.00 76.81 71 LEU A O 1
ATOM 605 N N . ASP A 1 72 ? -7.695 -6.542 22.951 1.00 79.81 72 ASP A N 1
ATOM 606 C CA . ASP A 1 72 ? -8.170 -7.548 23.895 1.00 79.81 72 ASP A CA 1
ATOM 607 C C . ASP A 1 72 ? -7.205 -8.745 23.945 1.00 79.81 72 ASP A C 1
ATOM 609 O O . ASP A 1 72 ? -6.173 -8.763 23.267 1.00 79.81 72 ASP A O 1
ATOM 613 N N . ASP A 1 73 ? -7.527 -9.743 24.769 1.00 67.00 73 ASP A N 1
ATOM 614 C CA . ASP A 1 73 ? -6.684 -10.927 24.979 1.00 67.00 73 ASP A CA 1
ATOM 615 C C . ASP A 1 73 ? -6.457 -11.750 23.691 1.00 67.00 73 ASP A C 1
ATOM 617 O O . ASP A 1 73 ? -5.476 -12.486 23.586 1.00 67.00 73 ASP A O 1
ATOM 621 N N . ASP A 1 74 ? -7.308 -11.587 22.671 1.00 78.44 74 ASP A N 1
ATOM 622 C CA . ASP A 1 74 ? -7.203 -12.283 21.384 1.00 78.44 74 ASP A CA 1
ATOM 623 C C . ASP A 1 74 ? -6.362 -11.516 20.344 1.00 78.44 74 ASP A C 1
ATOM 625 O O . ASP A 1 74 ? -6.188 -11.978 19.204 1.00 78.44 74 ASP A O 1
ATOM 629 N N . LEU A 1 75 ? -5.820 -10.347 20.707 1.00 77.69 75 LEU A N 1
ATOM 630 C CA . LEU A 1 75 ? -5.079 -9.465 19.807 1.00 77.69 75 LEU A CA 1
ATOM 631 C C . LEU A 1 75 ? -3.951 -10.203 19.078 1.00 77.69 75 LEU A C 1
ATOM 633 O O . LEU A 1 75 ? -3.862 -10.120 17.856 1.00 77.69 75 LEU A O 1
ATOM 637 N N . GLU A 1 76 ? -3.115 -10.964 19.784 1.00 79.38 76 GLU A N 1
ATOM 638 C CA . GLU A 1 76 ? -1.937 -11.610 19.190 1.00 79.38 76 GLU A CA 1
ATOM 639 C C . GLU A 1 76 ? -2.316 -12.592 18.069 1.00 79.38 76 GLU A C 1
ATOM 641 O O . GLU A 1 76 ? -1.803 -12.516 16.947 1.00 79.38 76 GLU A O 1
ATOM 646 N N . SER A 1 77 ? -3.299 -13.457 18.327 1.00 82.06 77 SER A N 1
ATOM 647 C CA . SER A 1 77 ? -3.827 -14.400 17.334 1.00 82.06 77 SER A CA 1
ATOM 648 C C . SER A 1 77 ? -4.454 -13.675 16.140 1.00 82.06 77 SER A C 1
ATOM 650 O O . SER A 1 77 ? -4.249 -14.057 14.979 1.00 82.06 77 SER A O 1
ATOM 652 N N . ASN A 1 78 ? -5.190 -12.592 16.404 1.00 81.69 78 ASN A N 1
ATOM 653 C CA . ASN A 1 78 ? -5.788 -11.763 15.366 1.00 81.69 78 ASN A CA 1
ATOM 654 C C . ASN A 1 78 ? -4.718 -11.105 14.485 1.00 81.69 78 ASN A C 1
ATOM 656 O O . ASN A 1 78 ? -4.810 -11.212 13.259 1.00 81.69 78 ASN A O 1
ATOM 660 N N . LEU A 1 79 ? -3.681 -10.516 15.079 1.00 78.88 79 LEU A N 1
ATOM 661 C CA . LEU A 1 79 ? -2.568 -9.879 14.373 1.00 78.88 79 LEU A CA 1
ATOM 662 C C . LEU A 1 79 ? -1.797 -10.874 13.499 1.00 78.88 79 LEU A C 1
ATOM 664 O O . LEU A 1 79 ? -1.548 -10.587 12.330 1.00 78.88 79 LEU A O 1
ATOM 668 N N . ILE A 1 80 ? -1.504 -12.082 13.995 1.00 83.00 80 ILE A N 1
ATOM 669 C CA . ILE A 1 80 ? -0.853 -13.132 13.188 1.00 83.00 80 ILE A CA 1
ATOM 670 C C . ILE A 1 80 ? -1.697 -13.470 11.953 1.00 83.00 80 ILE A C 1
ATOM 672 O O . ILE A 1 80 ? -1.172 -13.610 10.844 1.00 83.00 80 ILE A O 1
ATOM 676 N N . SER A 1 81 ? -3.016 -13.606 12.124 1.00 83.69 81 SER A N 1
ATOM 677 C CA . SER A 1 81 ? -3.924 -13.911 11.012 1.00 83.69 81 SER A CA 1
ATOM 678 C C . SER A 1 81 ? -3.950 -12.801 9.954 1.00 83.69 81 SER A C 1
ATOM 680 O O . SER A 1 81 ? -4.068 -13.079 8.760 1.00 83.69 81 SER A O 1
ATOM 682 N N . LEU A 1 82 ? -3.802 -11.548 10.381 1.00 82.62 82 LEU A N 1
ATOM 683 C CA . LEU A 1 82 ? -3.824 -10.372 9.517 1.00 82.62 82 LEU A CA 1
ATOM 684 C C . LEU A 1 82 ? -2.515 -10.179 8.783 1.00 82.62 82 LEU A C 1
ATOM 686 O O . LEU A 1 82 ? -2.543 -9.954 7.580 1.00 82.62 82 LEU A O 1
ATOM 690 N N . TYR A 1 83 ? -1.387 -10.346 9.468 1.00 82.00 83 TYR A N 1
ATOM 691 C CA . TYR A 1 83 ? -0.072 -10.305 8.842 1.00 82.00 83 TYR A CA 1
ATOM 692 C C . TYR A 1 83 ? 0.025 -11.342 7.715 1.00 82.00 83 TYR A C 1
ATOM 694 O O . TYR A 1 83 ? 0.486 -11.037 6.616 1.00 82.00 83 TYR A O 1
ATOM 702 N N . LYS A 1 84 ? -0.515 -12.552 7.931 1.00 86.06 84 LYS A N 1
ATOM 703 C CA . LYS A 1 84 ? -0.631 -13.572 6.875 1.00 86.06 84 LYS A CA 1
ATOM 704 C C . LYS A 1 84 ? -1.478 -13.091 5.693 1.00 86.06 84 LYS A C 1
ATOM 706 O O . LYS A 1 84 ? -1.045 -13.226 4.554 1.00 86.06 84 LYS A O 1
ATOM 711 N N . LYS A 1 85 ? -2.662 -12.517 5.941 1.00 85.56 85 LYS A N 1
ATOM 712 C CA . LYS A 1 85 ? -3.523 -11.970 4.874 1.00 85.56 85 LYS A CA 1
ATOM 713 C C . LYS A 1 85 ? -2.854 -10.832 4.107 1.00 85.56 85 LYS A C 1
ATOM 715 O O . LYS A 1 85 ? -2.956 -10.791 2.885 1.00 85.56 85 LYS A O 1
ATOM 720 N N . GLU A 1 86 ? -2.168 -9.936 4.810 1.00 85.25 86 GLU A N 1
ATOM 721 C CA . GLU A 1 86 ? -1.417 -8.837 4.211 1.00 85.25 86 GLU A CA 1
ATOM 722 C C . GLU A 1 86 ? -0.348 -9.382 3.260 1.00 85.25 86 GLU A C 1
ATOM 724 O O . GLU A 1 86 ? -0.313 -8.993 2.094 1.00 85.25 86 GLU A O 1
ATOM 729 N N . ILE A 1 87 ? 0.461 -10.346 3.711 1.00 87.94 87 ILE A N 1
ATOM 730 C CA . ILE A 1 87 ? 1.462 -11.006 2.863 1.00 87.94 87 ILE A CA 1
ATOM 731 C C . ILE A 1 87 ? 0.822 -11.625 1.620 1.00 87.94 87 ILE A C 1
ATOM 733 O O . ILE A 1 87 ? 1.319 -11.408 0.515 1.00 87.94 87 ILE A O 1
ATOM 737 N N . GLU A 1 88 ? -0.266 -12.382 1.771 1.00 90.06 88 GLU A N 1
ATOM 738 C CA . GLU A 1 88 ? -0.935 -13.018 0.630 1.00 90.06 88 GLU A CA 1
ATOM 739 C C . GLU A 1 88 ? -1.491 -11.987 -0.364 1.00 90.06 88 GLU A C 1
ATOM 741 O O . GLU A 1 88 ? -1.389 -12.183 -1.576 1.00 90.06 88 GLU A O 1
ATOM 746 N N . LEU A 1 89 ? -1.974 -10.834 0.112 1.00 88.25 89 LEU A N 1
ATOM 747 C CA . LEU A 1 89 ? -2.357 -9.728 -0.765 1.00 88.25 89 LEU A CA 1
ATOM 748 C C . LEU A 1 89 ? -1.159 -9.191 -1.560 1.00 88.25 89 LEU A C 1
ATOM 750 O O . LEU A 1 89 ? -1.262 -9.014 -2.775 1.00 88.25 89 LEU A O 1
ATOM 754 N N . TYR A 1 90 ? -0.025 -8.921 -0.905 1.00 90.88 90 TYR A N 1
ATOM 755 C CA . TYR A 1 90 ? 1.175 -8.435 -1.597 1.00 90.88 90 TYR A CA 1
ATOM 756 C C . TYR A 1 90 ? 1.707 -9.464 -2.597 1.00 90.88 90 TYR A C 1
ATOM 758 O O . TYR A 1 90 ? 2.029 -9.098 -3.727 1.00 90.88 90 TYR A O 1
ATOM 766 N N . LYS A 1 91 ? 1.709 -10.754 -2.246 1.00 93.06 91 LYS A N 1
ATOM 767 C CA . LYS A 1 91 ? 2.045 -11.835 -3.182 1.00 93.06 91 LYS A CA 1
ATOM 768 C C . LYS A 1 91 ? 1.105 -11.861 -4.380 1.00 93.06 91 LYS A C 1
ATOM 770 O O . LYS A 1 91 ? 1.575 -11.959 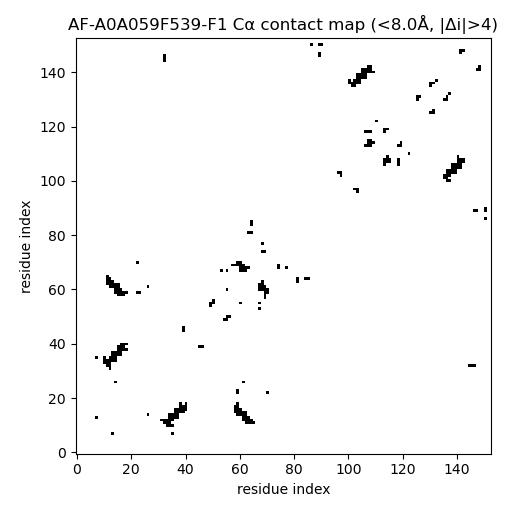-5.508 1.00 93.06 91 LYS A O 1
ATOM 775 N N . SER A 1 92 ? -0.203 -11.719 -4.164 1.00 92.94 92 SER A N 1
ATOM 776 C CA . SER A 1 92 ? -1.175 -11.646 -5.258 1.00 92.94 92 SER A CA 1
ATOM 777 C C . SER A 1 92 ? -0.937 -10.428 -6.158 1.00 92.94 92 SER A C 1
ATOM 779 O O . SER A 1 92 ? -1.079 -10.542 -7.375 1.00 92.94 92 SER A O 1
ATOM 781 N N . LYS A 1 93 ? -0.555 -9.273 -5.594 1.00 92.31 93 LYS A N 1
ATOM 782 C CA . LYS A 1 93 ? -0.183 -8.078 -6.372 1.00 92.31 93 LYS A CA 1
ATOM 783 C C . LYS A 1 93 ? 1.072 -8.319 -7.207 1.00 92.31 93 LYS A C 1
ATOM 785 O O . LYS A 1 93 ? 1.057 -8.044 -8.401 1.00 92.31 93 LYS A O 1
ATOM 790 N N . ILE A 1 94 ? 2.126 -8.877 -6.609 1.00 94.00 94 ILE A N 1
ATOM 791 C CA . ILE A 1 94 ? 3.360 -9.248 -7.320 1.00 94.00 94 ILE A CA 1
ATOM 792 C C . ILE A 1 94 ? 3.043 -10.232 -8.441 1.00 94.00 94 ILE A C 1
ATOM 794 O O . ILE A 1 94 ? 3.486 -10.028 -9.567 1.00 94.00 94 ILE A O 1
ATOM 798 N N . HIS A 1 95 ? 2.246 -11.262 -8.148 1.00 95.25 95 HIS A N 1
ATOM 799 C CA . HIS A 1 95 ? 1.820 -12.244 -9.133 1.00 95.25 95 HIS A CA 1
ATOM 800 C C . HIS A 1 95 ? 1.115 -11.568 -10.312 1.00 95.25 95 HIS A C 1
ATOM 802 O O . HIS A 1 95 ? 1.499 -11.795 -11.451 1.00 95.25 95 HIS A O 1
ATOM 808 N N . SER A 1 96 ? 0.159 -10.673 -10.046 1.00 95.31 96 SER A N 1
ATOM 809 C CA . SER A 1 96 ? -0.512 -9.874 -11.079 1.00 95.31 96 SER A CA 1
ATOM 810 C C . SER A 1 96 ? 0.468 -9.043 -11.917 1.00 95.31 96 SER A C 1
ATOM 812 O O . SER A 1 96 ? 0.353 -9.000 -13.140 1.00 95.31 96 SER A O 1
ATOM 814 N N . TYR A 1 97 ? 1.467 -8.413 -11.295 1.00 94.69 97 TYR A N 1
ATOM 815 C CA . TYR A 1 97 ? 2.473 -7.639 -12.023 1.00 94.69 97 TYR A CA 1
ATOM 816 C C . TYR A 1 97 ? 3.304 -8.499 -12.972 1.00 94.69 97 TYR A C 1
ATOM 818 O O . TYR A 1 97 ? 3.514 -8.102 -14.116 1.00 94.69 97 TYR A O 1
ATOM 826 N N . ILE A 1 98 ? 3.751 -9.677 -12.534 1.00 93.00 98 ILE A N 1
ATOM 827 C CA . ILE A 1 98 ? 4.600 -10.542 -13.363 1.00 93.00 98 ILE A CA 1
ATOM 828 C C . ILE A 1 98 ? 3.813 -11.334 -14.413 1.00 93.00 98 ILE A C 1
ATOM 830 O O . ILE A 1 98 ? 4.402 -11.738 -15.409 1.00 93.00 98 ILE A O 1
ATOM 834 N N . THR A 1 99 ? 2.509 -11.568 -14.220 1.00 95.00 99 THR A N 1
ATOM 835 C CA . THR A 1 99 ? 1.678 -12.294 -15.196 1.00 95.00 99 THR A CA 1
ATOM 836 C C . THR A 1 99 ? 1.063 -11.384 -16.251 1.00 95.00 99 THR A C 1
ATOM 838 O O . THR A 1 99 ? 0.928 -11.801 -17.399 1.00 95.00 99 THR A O 1
ATOM 841 N N . ASN A 1 100 ? 0.718 -10.143 -15.896 1.00 93.44 100 ASN A N 1
ATOM 842 C CA . ASN A 1 100 ? 0.040 -9.219 -16.810 1.00 93.44 100 ASN A CA 1
ATOM 843 C C . ASN A 1 100 ? 0.995 -8.369 -17.659 1.00 93.44 100 ASN A C 1
ATOM 845 O O . ASN A 1 100 ? 0.547 -7.677 -18.571 1.00 93.44 100 ASN A O 1
ATOM 849 N N . ASN A 1 101 ? 2.302 -8.413 -17.390 1.00 91.50 101 ASN A N 1
ATOM 850 C CA . ASN A 1 101 ? 3.301 -7.623 -18.104 1.00 91.50 101 ASN A CA 1
ATOM 851 C C . ASN A 1 101 ? 4.314 -8.527 -18.805 1.00 91.50 101 ASN A C 1
ATOM 853 O O . ASN A 1 101 ? 4.794 -9.501 -18.233 1.00 91.50 101 ASN A O 1
ATOM 857 N N . LYS A 1 102 ? 4.705 -8.158 -20.031 1.00 90.44 102 LYS A N 1
ATOM 858 C CA . LYS A 1 102 ? 5.750 -8.871 -20.791 1.00 90.44 102 LYS A CA 1
ATOM 859 C C . LYS A 1 102 ? 7.095 -8.865 -20.063 1.00 90.44 102 LYS A C 1
ATOM 861 O O . LYS A 1 102 ? 7.830 -9.846 -20.095 1.00 90.44 102 LYS A O 1
ATOM 866 N N . CYS A 1 103 ? 7.408 -7.744 -19.425 1.00 94.25 103 CYS A N 1
ATOM 867 C CA . CYS A 1 103 ? 8.559 -7.564 -18.562 1.00 94.25 103 CYS A CA 1
ATOM 868 C C . CYS A 1 103 ? 8.140 -6.642 -17.414 1.00 94.25 103 CYS A C 1
ATOM 870 O O . CYS A 1 103 ? 7.592 -5.566 -17.649 1.00 94.25 103 CYS A O 1
ATOM 872 N N . PHE A 1 104 ? 8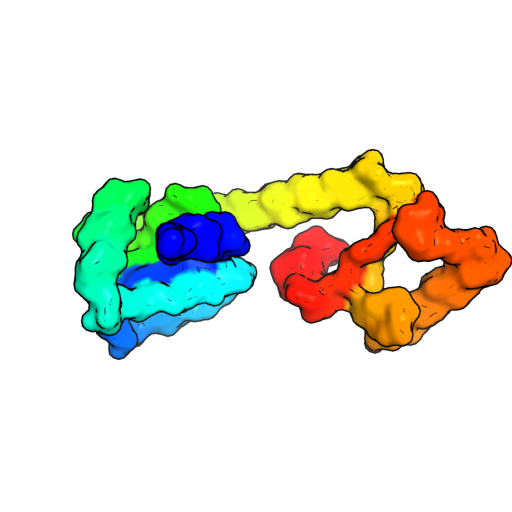.378 -7.065 -16.176 1.00 95.94 104 PHE A N 1
ATOM 873 C CA . PHE A 1 104 ? 8.098 -6.258 -14.995 1.00 95.94 104 PHE A CA 1
ATOM 874 C C . PHE A 1 104 ? 9.326 -6.229 -14.100 1.00 95.94 104 PHE A C 1
ATOM 876 O O . PHE A 1 104 ? 9.884 -7.281 -13.782 1.00 95.94 104 PHE A O 1
ATOM 883 N N . VAL A 1 105 ? 9.757 -5.037 -13.692 1.00 95.94 105 VAL A N 1
ATOM 884 C CA . VAL A 1 105 ? 10.968 -4.878 -12.881 1.00 95.94 105 VAL A CA 1
ATOM 885 C C . VAL A 1 105 ? 10.694 -4.182 -11.557 1.00 95.94 105 VAL A C 1
ATOM 887 O O . VAL A 1 105 ? 10.040 -3.147 -11.477 1.00 95.94 105 VAL A O 1
ATOM 890 N N . PHE A 1 106 ? 11.264 -4.728 -10.489 1.00 96.31 106 PHE A N 1
ATOM 891 C CA . PHE A 1 106 ? 11.272 -4.093 -9.177 1.00 96.31 106 PHE A CA 1
ATOM 892 C C . PHE A 1 106 ? 12.552 -3.273 -9.039 1.00 96.31 106 PHE A C 1
ATOM 894 O O . PHE A 1 106 ? 13.656 -3.819 -9.030 1.00 96.31 106 PHE A O 1
ATOM 901 N N . ILE A 1 107 ? 12.416 -1.952 -8.948 1.00 96.50 107 ILE A N 1
ATOM 902 C CA . ILE A 1 107 ? 13.553 -1.029 -8.943 1.00 96.50 107 ILE A CA 1
ATOM 903 C C . ILE A 1 107 ? 13.535 -0.105 -7.732 1.00 96.50 107 ILE A C 1
ATOM 905 O O . ILE A 1 107 ? 12.513 0.113 -7.090 1.00 96.50 107 ILE A O 1
ATOM 909 N N . LYS A 1 108 ? 14.698 0.469 -7.418 1.00 96.31 108 LYS A N 1
ATOM 910 C CA . LYS A 1 108 ? 14.826 1.546 -6.427 1.00 96.31 108 LYS A CA 1
ATOM 911 C C . LYS A 1 108 ? 14.818 2.902 -7.133 1.00 96.31 108 LYS A C 1
ATOM 913 O O . LYS A 1 108 ? 15.790 3.211 -7.831 1.00 96.31 108 LYS A O 1
ATOM 918 N N . GLY A 1 109 ? 13.777 3.702 -6.908 1.00 95.69 109 GLY A N 1
ATOM 919 C CA . GLY A 1 109 ? 13.516 4.962 -7.614 1.00 95.69 109 GLY A 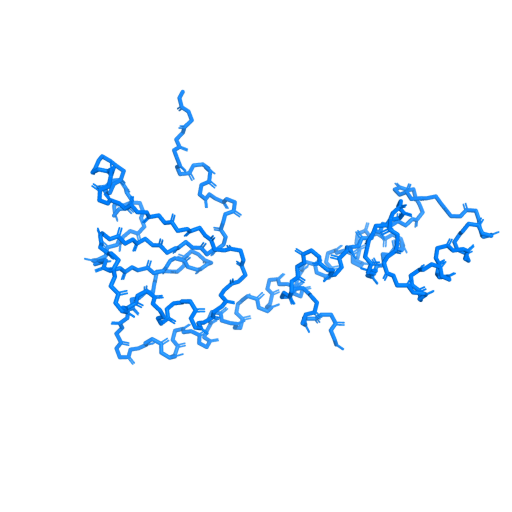CA 1
ATOM 920 C C . GLY A 1 109 ? 12.533 4.780 -8.772 1.00 95.69 109 GLY A C 1
ATOM 921 O O . GLY A 1 109 ? 11.804 3.794 -8.818 1.00 95.69 109 GLY A O 1
ATOM 922 N N . THR A 1 110 ? 12.522 5.724 -9.706 1.00 97.06 110 THR A N 1
ATOM 923 C CA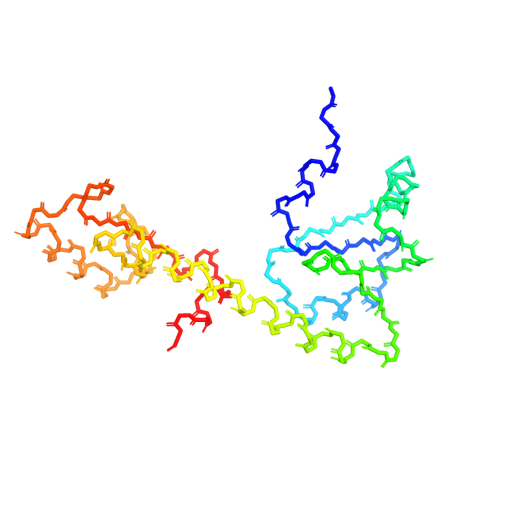 . THR A 1 110 ? 11.706 5.657 -10.929 1.00 97.06 110 THR A CA 1
ATOM 924 C C . THR A 1 110 ? 12.602 5.561 -12.164 1.00 97.06 110 THR A C 1
ATOM 926 O O . THR A 1 110 ? 13.824 5.678 -12.056 1.00 97.06 110 THR A O 1
ATOM 929 N N . VAL A 1 111 ? 12.009 5.355 -13.345 1.00 95.81 111 VAL A N 1
ATOM 930 C CA . VAL A 1 111 ? 12.748 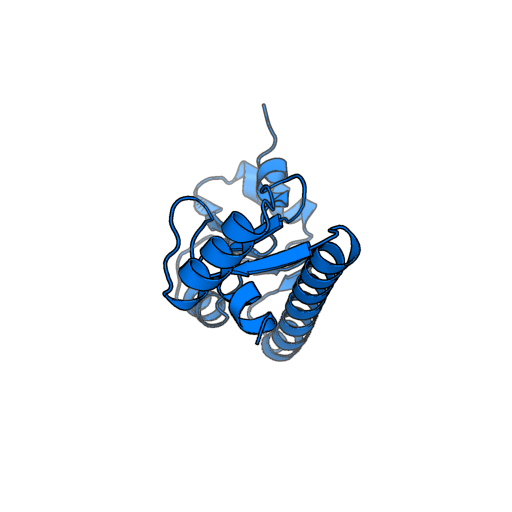5.420 -14.621 1.00 95.81 111 VAL A CA 1
ATOM 931 C C . VAL A 1 111 ? 13.386 6.803 -14.816 1.00 95.81 111 VAL A C 1
ATOM 933 O O . VAL A 1 111 ? 14.538 6.887 -15.231 1.00 95.81 111 VAL A O 1
ATOM 936 N N . ALA A 1 112 ? 12.671 7.874 -14.451 1.00 95.75 112 ALA A N 1
ATOM 937 C CA . ALA A 1 112 ? 13.166 9.249 -14.533 1.00 95.75 112 ALA A CA 1
ATOM 938 C C . ALA A 1 112 ? 14.180 9.593 -13.425 1.00 95.75 112 ALA A C 1
ATOM 940 O O . ALA A 1 112 ? 15.134 10.328 -13.662 1.00 95.75 112 ALA A O 1
ATOM 941 N N . GLU A 1 113 ? 13.998 9.052 -12.217 1.00 97.25 113 GLU A N 1
ATOM 942 C CA . GLU A 1 113 ? 14.835 9.338 -11.048 1.00 97.25 113 GLU A CA 1
ATOM 943 C C . GLU A 1 113 ? 15.325 8.031 -10.377 1.00 97.25 113 GLU A C 1
ATOM 945 O O . GLU A 1 113 ? 14.827 7.622 -9.318 1.00 97.25 113 GLU A O 1
ATOM 950 N N . PRO A 1 114 ? 16.301 7.322 -10.978 1.00 97.31 114 PRO A N 1
ATOM 951 C CA . PRO A 1 114 ? 16.789 6.049 -10.454 1.00 97.31 114 PRO A CA 1
ATOM 952 C C . PRO A 1 114 ? 17.719 6.238 -9.244 1.00 97.31 114 PRO A C 1
ATOM 954 O O . PRO A 1 114 ? 18.820 6.791 -9.340 1.00 97.31 114 PRO A O 1
ATOM 957 N N . LYS A 1 115 ? 17.336 5.672 -8.093 1.00 97.44 115 LYS A N 1
ATOM 958 C CA . LYS A 1 115 ? 18.001 5.892 -6.789 1.00 97.44 115 LYS A CA 1
ATOM 959 C C . LYS A 1 115 ? 19.059 4.847 -6.419 1.00 97.44 115 LYS A C 1
ATOM 961 O O . LYS A 1 115 ? 19.640 4.904 -5.340 1.00 97.44 115 LYS A O 1
ATOM 966 N N . CYS A 1 116 ? 19.367 3.895 -7.301 1.00 97.12 116 CYS A N 1
ATOM 967 C CA . CYS A 1 116 ? 20.385 2.866 -7.062 1.00 97.12 116 CYS A CA 1
ATOM 968 C C . CYS A 1 116 ? 21.273 2.641 -8.290 1.00 97.12 116 CYS A C 1
ATOM 970 O O . CYS A 1 116 ? 20.790 2.643 -9.420 1.00 97.12 116 CYS A O 1
ATOM 972 N N . LYS A 1 117 ? 22.572 2.380 -8.074 1.00 97.44 117 LYS A N 1
ATOM 973 C CA . LYS A 1 117 ? 23.521 2.078 -9.161 1.00 97.44 117 LYS A CA 1
ATOM 974 C C . LYS A 1 117 ? 23.114 0.854 -9.986 1.00 97.44 117 LYS A C 1
ATOM 976 O O . LYS A 1 117 ? 23.356 0.832 -11.185 1.00 97.44 117 LYS A O 1
ATOM 981 N N . PHE A 1 118 ? 22.469 -0.132 -9.361 1.00 97.12 118 PHE A N 1
ATOM 982 C CA . PHE A 1 118 ? 21.964 -1.316 -10.057 1.00 97.12 118 PHE A CA 1
ATOM 983 C C . PHE A 1 118 ? 20.732 -0.990 -10.906 1.00 97.12 118 PHE A C 1
ATOM 985 O O . PHE A 1 118 ? 20.700 -1.384 -12.064 1.00 97.12 118 PHE A O 1
ATOM 992 N N . THR A 1 119 ? 19.797 -0.178 -10.389 1.00 97.44 119 THR A N 1
ATOM 993 C CA . THR A 1 119 ? 18.676 0.356 -11.183 1.00 97.44 119 THR A CA 1
ATOM 994 C C . THR A 1 119 ? 19.187 1.099 -12.418 1.00 97.44 119 THR A C 1
ATOM 996 O O . THR A 1 119 ? 18.738 0.824 -13.521 1.00 97.44 119 THR A O 1
ATOM 999 N N . ARG A 1 120 ? 20.161 2.007 -12.254 1.00 98.12 120 ARG A N 1
ATOM 1000 C CA . ARG A 1 120 ? 20.734 2.769 -13.378 1.00 98.12 120 ARG A CA 1
ATOM 1001 C C . ARG A 1 120 ? 21.337 1.861 -14.445 1.00 98.12 120 ARG A C 1
ATOM 1003 O O . ARG A 1 120 ? 21.085 2.061 -15.623 1.00 98.12 120 ARG A O 1
ATOM 1010 N N . ARG A 1 121 ? 22.098 0.842 -14.034 1.00 98.31 121 ARG A N 1
ATOM 1011 C CA . ARG A 1 121 ? 22.677 -0.136 -14.968 1.00 98.31 121 ARG A CA 1
ATOM 1012 C C . ARG A 1 121 ? 21.602 -0.925 -15.714 1.00 98.31 121 ARG A C 1
ATOM 1014 O O . ARG A 1 121 ? 21.716 -1.063 -16.921 1.00 98.31 121 ARG A O 1
ATOM 1021 N N . LEU A 1 122 ? 20.567 -1.391 -15.014 1.00 97.75 122 LEU A N 1
ATOM 1022 C CA . LEU A 1 122 ? 19.443 -2.101 -15.627 1.00 97.75 122 LEU A CA 1
ATOM 1023 C C . LEU A 1 122 ? 18.745 -1.238 -16.690 1.00 97.75 122 LEU A C 1
ATOM 1025 O O . LEU A 1 122 ? 18.561 -1.691 -17.814 1.00 97.75 122 LEU A O 1
ATOM 1029 N N . LEU A 1 123 ? 18.416 0.013 -16.353 1.00 97.50 123 LEU A N 1
ATOM 1030 C CA . LEU A 1 123 ? 17.761 0.940 -17.281 1.00 97.50 123 LEU A CA 1
ATOM 1031 C C . LEU A 1 123 ? 18.653 1.300 -18.478 1.00 97.50 123 LEU A C 1
ATOM 1033 O O . LEU A 1 123 ? 18.152 1.417 -19.590 1.00 97.50 123 LEU A O 1
ATOM 1037 N N . ASN A 1 124 ? 19.972 1.412 -18.290 1.00 97.69 124 ASN A N 1
ATOM 1038 C CA . ASN A 1 124 ? 20.897 1.606 -19.409 1.00 97.69 124 ASN A CA 1
ATOM 1039 C C . ASN A 1 124 ? 20.873 0.415 -20.378 1.00 97.69 124 ASN A C 1
ATOM 1041 O O . ASN A 1 124 ? 20.789 0.630 -21.581 1.00 97.69 124 ASN A O 1
ATOM 1045 N N . CYS A 1 125 ? 20.866 -0.823 -19.872 1.00 97.81 125 CYS A N 1
ATOM 1046 C CA . CYS A 1 125 ? 20.716 -2.005 -20.725 1.00 97.81 125 CYS A CA 1
ATOM 1047 C C . CYS A 1 125 ? 19.367 -2.012 -21.460 1.00 97.81 125 CYS A C 1
ATOM 1049 O O . CYS A 1 125 ? 19.304 -2.386 -22.626 1.00 97.81 125 CYS A O 1
ATOM 1051 N N . PHE A 1 126 ? 18.285 -1.576 -20.807 1.00 97.25 126 PHE A N 1
ATOM 1052 C CA . PHE A 1 126 ? 16.977 -1.449 -21.458 1.00 97.25 126 PHE A CA 1
ATOM 1053 C C . PHE A 1 126 ? 17.014 -0.428 -22.599 1.00 97.25 126 PHE A C 1
ATOM 1055 O O . PHE A 1 126 ? 16.504 -0.716 -23.680 1.00 97.25 126 PHE A O 1
ATOM 1062 N N . ASN A 1 127 ? 17.686 0.708 -22.397 1.00 95.62 127 ASN A N 1
ATOM 1063 C CA . ASN A 1 127 ? 17.881 1.718 -23.436 1.00 95.62 127 ASN A CA 1
ATOM 1064 C C . ASN A 1 127 ? 18.707 1.182 -24.618 1.00 95.62 127 ASN A C 1
ATOM 1066 O O . ASN A 1 127 ? 18.329 1.399 -25.764 1.00 95.62 127 ASN A O 1
ATOM 1070 N N . GLU A 1 128 ? 19.796 0.449 -24.363 1.00 98.00 128 GLU A N 1
ATOM 1071 C CA . GLU A 1 128 ? 20.618 -0.188 -25.410 1.00 98.00 128 GLU A CA 1
ATOM 1072 C C . GLU A 1 128 ? 19.822 -1.207 -26.242 1.00 98.00 128 GLU A C 1
ATOM 1074 O O . GLU 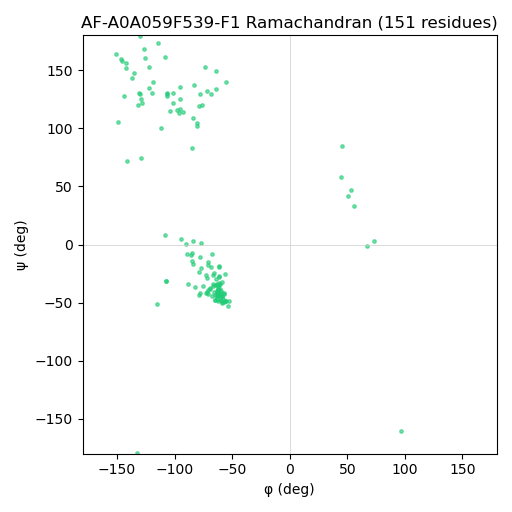A 1 128 ? 20.031 -1.339 -27.447 1.00 98.00 128 GLU A O 1
ATOM 1079 N N . LEU A 1 129 ? 18.871 -1.896 -25.607 1.00 97.12 129 LEU A N 1
ATOM 1080 C CA . LEU A 1 129 ? 17.952 -2.837 -26.250 1.00 97.12 129 LEU A CA 1
ATOM 1081 C C . LEU A 1 129 ? 16.720 -2.159 -26.879 1.00 97.12 129 LEU A C 1
ATOM 1083 O O . LEU A 1 129 ? 15.861 -2.854 -27.420 1.00 97.12 129 LEU A O 1
ATOM 1087 N N . ASN A 1 130 ? 16.627 -0.825 -26.839 1.00 96.88 130 ASN A N 1
ATOM 1088 C CA . ASN A 1 130 ? 15.479 -0.034 -27.297 1.00 96.88 130 ASN A CA 1
ATOM 1089 C C . ASN A 1 130 ? 14.140 -0.431 -26.644 1.00 96.88 130 ASN A C 1
ATOM 1091 O O . ASN A 1 130 ? 13.088 -0.343 -27.279 1.00 96.88 130 ASN A O 1
ATOM 1095 N N . LEU A 1 131 ? 14.168 -0.866 -25.380 1.00 96.88 131 LEU A N 1
ATOM 1096 C CA . LEU A 1 131 ? 12.958 -1.152 -24.610 1.00 96.88 131 LEU A CA 1
ATOM 1097 C C . LEU A 1 131 ? 12.336 0.154 -24.112 1.00 96.88 131 LEU A C 1
ATOM 1099 O O . LEU A 1 131 ? 13.002 0.975 -23.481 1.00 96.88 131 LEU A O 1
ATOM 1103 N N . VAL A 1 132 ? 11.041 0.333 -24.355 1.00 94.75 132 VAL A N 1
ATOM 1104 C CA . VAL A 1 132 ? 10.299 1.546 -24.008 1.00 94.75 132 VAL A CA 1
ATOM 1105 C C . VAL A 1 132 ? 9.381 1.280 -22.814 1.00 94.75 132 VAL A C 1
ATOM 1107 O O . VAL A 1 132 ? 8.571 0.349 -22.819 1.00 94.75 132 VAL A O 1
ATOM 1110 N N . TYR A 1 133 ? 9.483 2.123 -21.785 1.00 94.44 133 TYR A N 1
ATOM 1111 C CA . TYR A 1 133 ? 8.584 2.103 -20.626 1.00 94.44 133 TYR A CA 1
ATOM 1112 C C . TYR A 1 133 ? 7.109 2.220 -21.061 1.00 94.44 133 TYR A C 1
ATOM 1114 O O . TYR A 1 133 ? 6.791 2.978 -21.976 1.00 94.44 133 TYR A O 1
ATOM 1122 N N . MET A 1 134 ? 6.215 1.463 -20.413 1.00 91.56 134 MET A N 1
ATOM 1123 C CA . MET A 1 134 ? 4.777 1.318 -20.726 1.00 91.56 134 MET A CA 1
ATOM 1124 C C . MET A 1 134 ? 4.451 0.617 -22.054 1.00 91.56 134 MET A C 1
ATOM 1126 O O . MET A 1 134 ? 3.279 0.421 -22.368 1.00 91.56 134 MET A O 1
ATOM 1130 N N . LYS A 1 135 ? 5.460 0.213 -22.831 1.00 93.75 135 LYS A N 1
ATOM 1131 C CA . LYS A 1 135 ? 5.283 -0.566 -24.066 1.00 93.75 135 LYS A CA 1
ATOM 1132 C C . LYS A 1 135 ? 5.892 -1.960 -23.943 1.00 93.75 135 LYS A C 1
ATOM 1134 O O . LYS A 1 135 ? 5.229 -2.953 -24.240 1.00 93.75 135 LYS A O 1
ATOM 1139 N N . ASP A 1 136 ? 7.148 -2.018 -23.516 1.00 96.25 136 ASP A N 1
ATOM 1140 C CA . ASP A 1 136 ? 7.943 -3.246 -23.470 1.00 96.25 136 ASP A CA 1
ATOM 1141 C C . ASP A 1 136 ? 8.145 -3.745 -22.036 1.00 96.25 136 ASP A C 1
ATOM 1143 O O . ASP A 1 136 ? 8.208 -4.954 -21.805 1.00 96.25 136 ASP A O 1
ATOM 1147 N N . TYR A 1 137 ? 8.195 -2.826 -21.068 1.00 96.69 137 TYR A N 1
ATOM 1148 C CA . TYR A 1 137 ? 8.274 -3.146 -19.647 1.00 96.69 137 TYR A CA 1
ATOM 1149 C C . TYR A 1 137 ? 7.511 -2.140 -18.781 1.00 96.69 137 TYR A C 1
ATOM 1151 O O . TYR A 1 137 ? 7.310 -0.982 -19.160 1.00 96.69 137 TYR A O 1
ATOM 1159 N N . ASP A 1 138 ? 7.154 -2.588 -17.583 1.00 97.12 138 ASP A N 1
ATOM 1160 C CA . ASP A 1 138 ? 6.633 -1.756 -16.501 1.00 97.12 138 ASP A CA 1
ATOM 1161 C C . ASP A 1 138 ? 7.466 -1.979 -15.223 1.00 97.12 138 ASP A C 1
ATOM 1163 O O . ASP A 1 138 ? 8.330 -2.866 -15.171 1.00 97.12 138 ASP A O 1
ATOM 1167 N N . PHE A 1 139 ? 7.287 -1.140 -14.205 1.00 96.50 139 PHE A N 1
ATOM 1168 C CA . PHE A 1 139 ? 8.088 -1.196 -12.991 1.00 96.50 139 PHE A CA 1
ATOM 1169 C C . PHE A 1 139 ? 7.304 -0.904 -11.716 1.00 96.50 139 PHE A C 1
ATOM 1171 O O . PHE A 1 139 ? 6.324 -0.166 -11.695 1.00 96.50 139 PHE A O 1
ATOM 1178 N N . PHE A 1 140 ? 7.834 -1.407 -10.603 1.00 96.12 140 PHE A N 1
ATOM 1179 C CA . PHE A 1 140 ? 7.433 -0.978 -9.269 1.00 96.12 140 PHE A CA 1
ATOM 1180 C C . PHE A 1 140 ? 8.625 -0.388 -8.513 1.00 96.12 140 PHE A C 1
ATOM 1182 O O . PHE A 1 140 ? 9.697 -0.997 -8.432 1.00 96.12 140 PHE A O 1
ATOM 1189 N N . ASN A 1 141 ? 8.436 0.798 -7.929 1.00 95.94 141 ASN A N 1
ATOM 1190 C CA . ASN A 1 141 ? 9.427 1.418 -7.056 1.00 95.94 141 ASN A CA 1
ATOM 1191 C C . ASN A 1 141 ? 9.343 0.819 -5.643 1.00 95.94 141 ASN A C 1
ATOM 1193 O O . ASN A 1 141 ? 8.517 1.228 -4.835 1.00 95.94 141 ASN A O 1
ATOM 1197 N N . ILE A 1 142 ? 10.248 -0.090 -5.282 1.00 93.94 142 ILE A N 1
ATOM 1198 C CA . ILE A 1 142 ? 10.236 -0.724 -3.949 1.00 93.94 142 ILE A CA 1
ATOM 1199 C C . ILE A 1 142 ? 10.565 0.246 -2.802 1.00 93.94 142 ILE A C 1
ATOM 1201 O O . ILE A 1 142 ? 10.502 -0.132 -1.641 1.00 93.94 142 ILE A O 1
ATOM 1205 N N . LEU A 1 143 ? 10.977 1.486 -3.082 1.00 92.38 143 LEU A N 1
ATOM 1206 C CA . LEU A 1 143 ? 11.191 2.485 -2.030 1.00 92.38 143 LEU A CA 1
ATOM 1207 C C . LEU A 1 143 ? 9.903 3.205 -1.620 1.00 92.38 143 LEU A C 1
ATOM 1209 O O . LEU A 1 143 ? 9.898 3.831 -0.567 1.00 92.38 143 LEU A O 1
ATOM 1213 N N . SER A 1 144 ? 8.839 3.146 -2.426 1.00 90.50 144 SER A N 1
ATOM 1214 C CA . SER A 1 144 ? 7.559 3.778 -2.077 1.00 90.50 144 SER A CA 1
ATOM 1215 C C . SER A 1 144 ? 6.668 2.907 -1.191 1.00 90.50 144 SER A C 1
ATOM 1217 O O . SER A 1 144 ? 5.621 3.374 -0.752 1.00 90.50 144 SER A O 1
ATOM 1219 N N . ASP A 1 145 ? 7.047 1.650 -0.959 1.00 89.25 145 ASP A N 1
ATOM 1220 C CA . ASP A 1 145 ? 6.271 0.699 -0.168 1.00 89.25 145 ASP A CA 1
ATOM 1221 C C . ASP A 1 145 ? 7.209 -0.288 0.542 1.00 89.25 145 ASP A C 1
ATOM 1223 O O . ASP A 1 145 ? 7.810 -1.171 -0.078 1.00 89.25 145 ASP A O 1
ATOM 1227 N N . GLU A 1 146 ? 7.367 -0.106 1.854 1.00 86.06 146 GLU A N 1
ATOM 1228 C CA . GLU A 1 146 ? 8.252 -0.927 2.680 1.00 86.06 146 GLU A CA 1
ATOM 1229 C C . GLU A 1 146 ? 7.776 -2.379 2.782 1.00 86.06 146 GLU A C 1
ATOM 1231 O O . GLU A 1 146 ? 8.602 -3.294 2.751 1.00 86.06 146 GLU A O 1
ATOM 1236 N N . LYS A 1 147 ? 6.459 -2.608 2.819 1.00 85.94 147 LYS A N 1
ATOM 1237 C CA . LYS A 1 147 ? 5.895 -3.955 2.904 1.00 85.94 147 LYS A CA 1
ATOM 1238 C C . LYS A 1 147 ? 6.086 -4.701 1.587 1.00 85.94 147 LYS A C 1
ATOM 1240 O O . LYS A 1 147 ? 6.538 -5.842 1.593 1.00 85.94 147 LYS A O 1
ATOM 1245 N N . MET A 1 148 ? 5.868 -4.044 0.447 1.00 88.69 148 MET A N 1
ATOM 1246 C CA . MET A 1 148 ? 6.216 -4.621 -0.855 1.00 88.69 148 MET A CA 1
ATOM 1247 C C . MET A 1 148 ? 7.713 -4.952 -0.938 1.00 88.69 148 MET A C 1
ATOM 1249 O O . MET A 1 148 ? 8.094 -6.021 -1.406 1.00 88.69 148 MET A O 1
ATOM 1253 N N . ARG A 1 149 ? 8.582 -4.065 -0.436 1.00 89.19 149 ARG A N 1
ATOM 1254 C CA . ARG A 1 149 ? 10.030 -4.311 -0.374 1.00 89.19 149 ARG A CA 1
ATOM 1255 C C . ARG A 1 149 ? 10.401 -5.499 0.510 1.00 89.19 149 ARG A C 1
ATOM 1257 O O . ARG A 1 149 ? 11.385 -6.167 0.205 1.00 89.19 149 ARG A O 1
ATOM 1264 N N . GLU A 1 150 ? 9.683 -5.719 1.608 1.00 87.62 150 GLU A N 1
ATOM 1265 C CA . GLU A 1 150 ? 9.843 -6.884 2.482 1.00 87.62 150 GLU A CA 1
ATOM 1266 C C . GLU A 1 150 ? 9.470 -8.173 1.742 1.00 87.62 150 GLU A C 1
ATOM 1268 O O . GLU A 1 150 ? 10.256 -9.114 1.749 1.00 87.62 150 GLU A O 1
ATOM 1273 N N . VAL A 1 151 ? 8.323 -8.181 1.056 1.00 89.31 151 VAL A N 1
ATOM 1274 C CA . VAL A 1 151 ? 7.784 -9.358 0.353 1.00 89.31 151 VAL A CA 1
ATOM 1275 C C . VAL A 1 151 ? 8.563 -9.692 -0.928 1.00 89.31 151 VAL A C 1
ATOM 1277 O O . VAL A 1 151 ? 8.608 -10.852 -1.320 1.00 89.31 151 VAL A O 1
ATOM 1280 N N . CYS A 1 152 ? 9.211 -8.713 -1.570 1.00 83.06 152 CYS A N 1
ATOM 1281 C CA . CYS A 1 152 ? 10.076 -8.936 -2.738 1.00 83.06 152 CYS A CA 1
ATOM 1282 C C . CYS A 1 152 ? 11.476 -9.501 -2.406 1.00 83.06 152 CYS A C 1
ATOM 1284 O O . CYS A 1 152 ? 12.296 -9.607 -3.323 1.00 83.06 152 CYS A O 1
ATOM 1286 N N . LYS A 1 153 ? 11.797 -9.772 -1.134 1.00 75.88 153 LYS A N 1
ATOM 1287 C CA . LYS A 1 153 ? 13.060 -10.420 -0.735 1.00 75.88 153 LYS A CA 1
ATOM 1288 C C . LYS A 1 153 ? 13.022 -11.918 -1.004 1.00 75.88 153 LYS A C 1
ATOM 1290 O O . LYS A 1 153 ? 14.086 -12.426 -1.418 1.00 75.88 153 LYS A O 1
#

Mean predicted aligned error: 6.93 Å

pLDDT: mean 87.05, std 8.66, range [48.72, 98.31]

Nearest PDB structures (foldseek):
  5y4u-assembly1_A  TM=9.136E-01  e=8.186E-03  Saccharomyces cerevisiae S288C
  2wul-assembly1_D  TM=9.382E-01  e=2.812E-02  Homo sapiens
  2mma-assembly1_A  TM=9.175E-01  e=4.152E-02  Arabidopsis thaliana
  3zyw-assembly1_A  TM=6.703E-01  e=7.671E-03  Homo sapiens
  2yan-assembly2_B  TM=6.380E-01  e=1.567E-02  Homo sapiens

Radius of gyration: 19.81 Å; Cα contacts (8 Å, |Δi|>4): 162; chains: 1; bounding box: 47×30×53 Å

Solvent-accessible surface area (backbone atoms only — not comparable to full-atom values): 9014 Å² total; per-residue (Å²): 130,84,59,72,69,63,68,51,68,80,42,54,22,35,40,38,29,64,71,94,53,79,68,56,55,57,56,58,71,67,61,66,74,68,68,44,81,42,69,37,67,84,35,62,79,54,40,59,53,49,28,66,74,66,70,54,88,65,74,56,29,35,36,45,79,90,40,78,43,57,93,53,97,60,34,66,66,52,50,54,57,46,54,52,51,52,51,52,50,51,51,52,50,52,49,50,47,58,71,76,33,94,32,58,45,83,32,42,41,45,94,92,54,51,72,32,77,64,39,46,52,53,52,51,54,34,53,77,69,68,52,42,80,84,76,50,34,49,74,44,44,42,74,83,34,68,64,58,42,60,73,74,106